Protein AF-A0AAF0C874-F1 (afdb_monomer_lite)

Organism: NCBI:txid137584

Foldseek 3Di:
DVVLLVVLCVQLVDDPVLCVQCVVLVVVLVVVLQVLCVVLQNDPDPDDDRPQDDPVSVVVSVVVNVVSVVVSLVSSPVRGDPVSSVSVVVSVVVVVVVVVCVNVVD

Sequence (106 aa):
MVERIEATKVRLKLSESQEEQLAPLMEEYITARFKLLEKHGIKLSAGEKREKLSFSQLRAMSKDMKQLEESNNSKVAKILDEKQMEEYKKIQTENKKAFRNKIRNR

pLDDT: mean 83.09, std 11.76, range [49.41, 94.69]

Secondary structure (DSSP, 8-state):
-HHHHHHHHHHHT--HHHHHHHHHHHHHHHHHHHHHHHHTT---SSSS--PPPPHHHHHHHHHHHHHHHHHHHHHHTTTS-HHHHHHHHHHHHHHHHHHHHHHH--

Structure (mmCIF, N/CA/C/O backbone):
data_AF-A0AAF0C874-F1
#
_entry.id   AF-A0AAF0C874-F1
#
loop_
_atom_site.group_PDB
_atom_site.id
_atom_site.type_symbol
_atom_site.label_atom_id
_atom_site.label_alt_id
_atom_site.label_comp_id
_atom_site.label_asym_id
_atom_site.label_entity_id
_atom_site.label_seq_id
_atom_site.pdbx_PDB_ins_code
_atom_site.Cartn_x
_atom_site.Cartn_y
_atom_site.Cartn_z
_atom_site.occupancy
_atom_site.B_iso_or_equiv
_atom_site.auth_seq_id
_atom_site.auth_comp_id
_atom_site.auth_asym_id
_atom_site.auth_atom_id
_atom_site.pdbx_PDB_model_num
ATOM 1 N N . MET A 1 1 ? 11.559 3.317 5.145 1.00 49.41 1 MET A N 1
ATOM 2 C CA . MET A 1 1 ? 10.264 2.594 5.047 1.00 49.41 1 MET A CA 1
ATOM 3 C C . MET A 1 1 ? 9.498 2.639 6.355 1.00 49.41 1 MET A C 1
ATOM 5 O O . MET A 1 1 ? 8.300 2.866 6.286 1.00 49.41 1 MET A O 1
ATOM 9 N N . VAL A 1 2 ? 10.185 2.533 7.498 1.00 49.72 2 VAL A N 1
ATOM 10 C CA . VAL A 1 2 ? 9.637 2.761 8.849 1.00 49.72 2 VAL A CA 1
ATOM 11 C C . VAL A 1 2 ? 8.852 4.083 8.954 1.00 49.72 2 VAL A C 1
ATOM 13 O O . VAL A 1 2 ? 7.692 4.060 9.345 1.00 49.72 2 VAL A O 1
ATOM 16 N N . GLU A 1 3 ? 9.383 5.193 8.423 1.00 54.56 3 GLU A N 1
ATOM 17 C CA . GLU A 1 3 ? 8.692 6.505 8.410 1.00 54.56 3 GLU A CA 1
ATOM 18 C C . GLU A 1 3 ? 7.297 6.498 7.756 1.00 54.56 3 GLU A C 1
ATOM 20 O O . GLU A 1 3 ? 6.418 7.268 8.131 1.00 54.56 3 GLU A O 1
ATOM 25 N N . ARG A 1 4 ? 7.063 5.632 6.759 1.00 67.44 4 ARG A N 1
ATOM 26 C CA . ARG A 1 4 ? 5.760 5.566 6.076 1.00 67.44 4 ARG A CA 1
ATOM 27 C C . ARG A 1 4 ? 4.714 4.814 6.889 1.00 67.44 4 ARG A C 1
ATOM 29 O O . ARG A 1 4 ? 3.527 5.074 6.710 1.00 67.44 4 ARG A O 1
ATOM 36 N N . ILE A 1 5 ? 5.149 3.887 7.739 1.00 68.00 5 ILE A N 1
ATOM 37 C CA . ILE A 1 5 ? 4.266 3.125 8.621 1.00 68.00 5 ILE A CA 1
ATOM 38 C C . ILE A 1 5 ? 3.783 4.050 9.736 1.00 68.00 5 ILE A C 1
ATOM 40 O O . ILE A 1 5 ? 2.578 4.206 9.896 1.00 68.00 5 ILE A O 1
ATOM 44 N N . GLU A 1 6 ? 4.691 4.756 10.412 1.00 72.12 6 GLU A N 1
ATOM 45 C CA . GLU A 1 6 ? 4.320 5.690 11.484 1.00 72.12 6 GLU A CA 1
ATOM 46 C C . GLU A 1 6 ? 3.428 6.835 10.993 1.00 72.12 6 GLU A C 1
ATOM 48 O O . GLU A 1 6 ? 2.392 7.110 11.595 1.00 72.12 6 GLU A O 1
ATOM 53 N N . ALA A 1 7 ? 3.735 7.432 9.836 1.00 74.81 7 ALA A N 1
ATOM 54 C CA . ALA A 1 7 ? 2.871 8.456 9.247 1.00 74.81 7 ALA A CA 1
ATOM 55 C C . ALA A 1 7 ? 1.45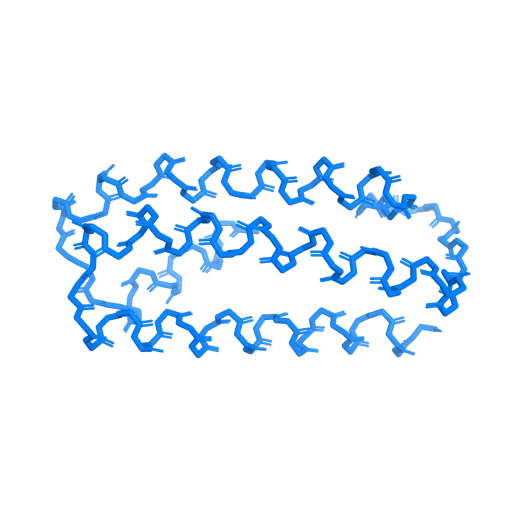8 7.929 8.923 1.00 74.81 7 ALA A C 1
ATOM 57 O O . ALA A 1 7 ? 0.477 8.667 9.026 1.00 74.81 7 ALA A O 1
ATOM 58 N N . THR A 1 8 ? 1.340 6.651 8.545 1.00 78.31 8 THR A N 1
ATOM 59 C CA . THR A 1 8 ? 0.041 6.010 8.293 1.00 78.31 8 THR A CA 1
ATOM 60 C C . THR A 1 8 ? -0.719 5.793 9.601 1.00 78.31 8 THR A C 1
ATOM 62 O O . THR A 1 8 ? -1.903 6.110 9.659 1.00 78.31 8 THR A O 1
ATOM 65 N N . LYS A 1 9 ? -0.043 5.333 10.663 1.00 79.94 9 LYS A N 1
ATOM 66 C CA . LYS A 1 9 ? -0.641 5.140 11.995 1.00 79.94 9 LYS A CA 1
ATOM 67 C C . LYS A 1 9 ? -1.238 6.436 12.548 1.00 79.94 9 LYS A C 1
ATOM 69 O O . LYS A 1 9 ? -2.418 6.475 12.891 1.00 79.94 9 LYS A O 1
ATOM 74 N N . VAL A 1 10 ? -0.457 7.521 12.524 1.00 82.38 10 VAL A N 1
ATOM 75 C CA . VAL A 1 10 ? -0.883 8.846 13.008 1.00 82.38 10 VAL A CA 1
ATOM 76 C C . VAL A 1 10 ? -2.082 9.368 12.218 1.00 82.38 10 VAL A C 1
ATOM 78 O O . VAL A 1 10 ? -3.048 9.867 12.795 1.00 82.38 10 VAL A O 1
ATOM 81 N N . ARG A 1 11 ? -2.052 9.233 10.889 1.00 86.69 11 ARG A N 1
ATOM 82 C CA . ARG A 1 11 ? -3.110 9.752 10.013 1.00 86.69 11 ARG A CA 1
ATOM 83 C C . ARG A 1 11 ? -4.416 8.964 10.129 1.00 86.69 11 ARG A C 1
ATOM 85 O O . ARG A 1 11 ? -5.484 9.558 10.018 1.00 86.69 11 ARG A O 1
ATOM 92 N N . LEU A 1 12 ? -4.335 7.660 10.388 1.00 87.62 12 LEU A N 1
ATOM 93 C CA . LEU A 1 12 ? -5.497 6.797 10.614 1.00 87.62 12 LEU A CA 1
ATOM 94 C C . LEU A 1 12 ? -6.035 6.846 12.050 1.00 87.62 12 LEU A C 1
ATOM 96 O O . LEU A 1 12 ? -7.117 6.311 12.291 1.00 87.62 12 LEU A O 1
ATOM 100 N N . LYS A 1 13 ? -5.311 7.487 12.982 1.00 89.50 13 LYS A N 1
ATOM 101 C CA . LYS A 1 13 ? -5.655 7.547 14.412 1.00 89.50 13 LYS A CA 1
ATOM 102 C C . LYS A 1 13 ? -5.989 6.158 14.967 1.00 89.50 13 LYS A C 1
ATOM 104 O O . LYS A 1 13 ? -7.063 5.950 15.526 1.00 89.50 13 LYS A O 1
ATOM 109 N N . LEU A 1 14 ? -5.100 5.199 14.721 1.00 88.25 14 LEU A N 1
ATOM 110 C CA . LEU A 1 14 ? -5.302 3.816 15.144 1.00 88.25 14 LEU A CA 1
ATOM 111 C C . LEU A 1 14 ? -5.320 3.719 16.671 1.00 88.25 14 LEU A C 1
ATOM 113 O O . LEU A 1 14 ? -4.558 4.408 17.347 1.00 88.25 14 LEU A O 1
ATOM 117 N N . SER A 1 15 ? -6.178 2.853 17.207 1.00 89.50 15 SER A N 1
ATOM 118 C CA . SER A 1 15 ? -6.048 2.423 18.600 1.00 89.50 15 SER A CA 1
ATOM 119 C C . SER A 1 15 ? -4.873 1.456 18.750 1.00 89.50 15 SER A C 1
ATOM 121 O O . SER A 1 15 ? -4.477 0.809 17.780 1.00 89.50 15 SER A O 1
ATOM 123 N N . GLU A 1 16 ? -4.355 1.291 19.968 1.00 87.62 16 GLU A N 1
ATOM 124 C CA . GLU A 1 16 ? -3.273 0.333 20.253 1.00 87.62 16 GLU A CA 1
ATOM 125 C C . GLU A 1 16 ? -3.618 -1.081 19.752 1.00 87.62 16 GLU A C 1
ATOM 127 O O . GLU A 1 16 ? -2.828 -1.709 19.052 1.00 87.62 16 GLU A O 1
ATOM 132 N N . SER A 1 17 ? -4.856 -1.534 19.980 1.00 87.94 17 SER A N 1
ATOM 133 C CA . SER A 1 17 ? -5.333 -2.833 19.490 1.00 87.94 17 SER A CA 1
ATOM 134 C C . SER A 1 17 ? -5.362 -2.924 17.957 1.00 87.94 17 SER A C 1
ATOM 136 O O . SER A 1 17 ? -4.988 -3.951 17.388 1.00 87.94 17 SER A O 1
ATOM 138 N N . GLN A 1 18 ? -5.765 -1.853 17.263 1.00 89.94 18 GLN A N 1
ATOM 139 C CA . GLN A 1 18 ? -5.717 -1.817 15.800 1.00 89.94 18 GLN A CA 1
ATOM 140 C C . GLN A 1 18 ? -4.274 -1.820 15.287 1.00 89.94 18 GLN A C 1
ATOM 142 O O . GLN A 1 18 ? -3.997 -2.449 14.267 1.00 89.94 18 GLN A O 1
ATOM 147 N N . GLU A 1 19 ? -3.351 -1.142 15.973 1.00 88.06 19 GLU A N 1
ATOM 148 C CA . GLU A 1 19 ? -1.934 -1.138 15.612 1.00 88.06 19 GLU A CA 1
ATOM 149 C C . GLU A 1 19 ? -1.301 -2.523 15.721 1.00 88.06 19 GLU A C 1
ATOM 151 O O . GLU A 1 19 ? -0.609 -2.940 14.791 1.00 88.06 19 GLU A O 1
ATOM 156 N N . GLU A 1 20 ? -1.564 -3.240 16.814 1.00 89.25 20 GLU A N 1
ATOM 157 C CA . GLU A 1 20 ? -1.064 -4.601 17.031 1.00 89.25 20 GLU A CA 1
ATOM 158 C C . GLU A 1 20 ? -1.562 -5.570 15.953 1.00 89.25 20 GLU A C 1
ATOM 160 O O . GLU A 1 20 ? -0.797 -6.389 15.445 1.00 89.25 20 GLU A O 1
ATOM 165 N N . GLN A 1 21 ? -2.827 -5.443 15.545 1.00 89.56 21 GLN A N 1
ATOM 166 C CA . GLN A 1 21 ? -3.407 -6.271 14.486 1.00 89.56 21 GLN A CA 1
ATOM 167 C C . GLN A 1 21 ? -2.906 -5.883 13.088 1.00 89.56 21 GLN A C 1
ATOM 169 O O . GLN A 1 21 ? -2.766 -6.739 12.210 1.00 89.56 21 GLN A O 1
ATOM 174 N N . LEU A 1 22 ? -2.638 -4.596 12.854 1.00 88.19 22 LEU A N 1
ATOM 175 C CA . LEU A 1 22 ? -2.207 -4.097 11.550 1.00 88.19 22 LEU A CA 1
ATOM 176 C C . LEU A 1 22 ? -0.723 -4.282 11.279 1.00 88.19 22 LEU A C 1
ATOM 178 O O . LEU A 1 22 ? -0.364 -4.493 10.122 1.00 88.19 22 LEU A O 1
ATOM 182 N N . ALA A 1 23 ? 0.132 -4.190 12.296 1.00 86.44 23 ALA A N 1
ATOM 183 C CA . ALA A 1 23 ? 1.577 -4.324 12.147 1.00 86.44 23 ALA A CA 1
ATOM 184 C C . ALA A 1 23 ? 1.994 -5.561 11.318 1.00 86.44 23 ALA A C 1
ATOM 186 O O . ALA A 1 23 ? 2.642 -5.365 10.282 1.00 86.44 23 ALA A O 1
ATOM 187 N N . PRO A 1 24 ? 1.558 -6.797 11.647 1.00 89.44 24 PRO A N 1
ATOM 188 C CA . PRO A 1 24 ? 1.928 -7.975 10.860 1.00 89.44 24 PRO A CA 1
ATOM 189 C C . PRO A 1 24 ? 1.376 -7.926 9.427 1.00 89.44 24 PRO A C 1
ATOM 191 O O . PRO A 1 24 ? 2.069 -8.305 8.484 1.00 89.44 24 PRO A O 1
ATOM 194 N N . LEU A 1 25 ? 0.169 -7.382 9.214 1.00 88.62 25 LEU A N 1
ATOM 195 C CA . LEU A 1 25 ? -0.397 -7.223 7.868 1.00 88.62 25 LEU A CA 1
ATOM 196 C C . LEU A 1 25 ? 0.397 -6.227 7.017 1.00 88.62 25 LEU A C 1
ATOM 198 O O . LEU A 1 25 ? 0.583 -6.439 5.816 1.00 88.62 25 LEU A O 1
ATOM 202 N N . MET A 1 26 ? 0.877 -5.137 7.621 1.00 85.06 26 MET A N 1
ATOM 203 C CA . MET A 1 26 ? 1.706 -4.159 6.923 1.00 85.06 26 MET A CA 1
ATOM 204 C C . MET A 1 26 ? 3.057 -4.759 6.525 1.00 85.06 26 MET A C 1
ATOM 206 O O . MET A 1 26 ? 3.500 -4.542 5.396 1.00 85.06 26 MET A O 1
ATOM 210 N N . GLU A 1 27 ? 3.693 -5.535 7.402 1.00 87.44 27 GLU A N 1
ATOM 211 C CA . GLU A 1 27 ? 4.955 -6.224 7.104 1.00 87.44 27 GLU A CA 1
ATOM 212 C C . GLU A 1 27 ? 4.802 -7.271 5.995 1.00 87.44 27 GLU A C 1
ATOM 214 O O . GLU A 1 27 ? 5.589 -7.287 5.038 1.00 87.44 27 GLU A O 1
ATOM 219 N N . GLU A 1 28 ? 3.751 -8.094 6.067 1.00 89.75 28 GLU A N 1
ATOM 220 C CA . GLU A 1 28 ? 3.387 -9.045 5.013 1.00 89.75 28 GLU A CA 1
ATOM 221 C C . GLU A 1 28 ? 3.196 -8.331 3.673 1.00 89.75 28 GLU A C 1
ATOM 223 O O . GLU A 1 28 ? 3.774 -8.730 2.657 1.00 89.75 28 GLU A O 1
ATOM 228 N N . TYR A 1 29 ? 2.412 -7.249 3.663 1.00 88.50 29 TYR A N 1
ATOM 229 C CA . TYR A 1 29 ? 2.117 -6.488 2.456 1.00 88.50 29 TYR A CA 1
ATOM 230 C C . TYR A 1 29 ? 3.371 -5.859 1.849 1.00 88.50 29 TYR A C 1
ATOM 232 O O . TYR A 1 29 ? 3.573 -5.919 0.633 1.00 88.50 29 TYR A O 1
ATOM 240 N N . ILE A 1 30 ? 4.242 -5.281 2.679 1.00 86.50 30 ILE A N 1
ATOM 241 C CA . ILE A 1 30 ? 5.515 -4.711 2.233 1.00 86.50 30 ILE A CA 1
ATOM 242 C C . ILE A 1 30 ? 6.375 -5.803 1.594 1.00 86.50 30 ILE A C 1
ATOM 244 O O . ILE A 1 30 ? 6.829 -5.635 0.460 1.00 86.50 30 ILE A O 1
ATOM 248 N N . THR A 1 31 ? 6.540 -6.938 2.272 1.00 90.06 31 THR A N 1
ATOM 249 C CA . THR A 1 31 ? 7.337 -8.073 1.786 1.00 90.06 31 THR A CA 1
ATOM 250 C C . THR A 1 31 ? 6.791 -8.622 0.468 1.00 90.06 31 THR A C 1
ATOM 252 O O . THR A 1 31 ? 7.542 -8.820 -0.490 1.00 90.06 31 THR A O 1
ATOM 255 N N . ALA A 1 32 ? 5.474 -8.819 0.376 1.00 91.38 32 ALA A N 1
ATOM 256 C CA . ALA A 1 32 ? 4.815 -9.280 -0.841 1.00 91.38 32 ALA A CA 1
ATOM 257 C C . ALA A 1 32 ? 4.997 -8.287 -1.995 1.00 91.38 32 ALA A C 1
ATOM 259 O O . ALA A 1 32 ? 5.275 -8.683 -3.129 1.00 91.38 32 ALA A O 1
ATOM 260 N N . ARG A 1 33 ? 4.915 -6.985 -1.706 1.00 89.12 33 ARG A N 1
ATOM 261 C CA . ARG A 1 33 ? 5.138 -5.932 -2.695 1.00 89.12 33 ARG A CA 1
ATOM 262 C C . ARG A 1 33 ? 6.577 -5.924 -3.207 1.00 89.12 33 ARG A C 1
ATOM 264 O O . ARG A 1 33 ? 6.768 -5.740 -4.406 1.00 89.12 33 ARG A O 1
ATOM 271 N N . PHE A 1 34 ? 7.574 -6.139 -2.347 1.00 87.44 34 PHE A N 1
ATOM 272 C CA . PHE A 1 34 ? 8.974 -6.278 -2.771 1.00 87.44 34 PHE A CA 1
ATOM 273 C C . PHE A 1 34 ? 9.171 -7.459 -3.708 1.00 87.44 34 PHE A C 1
ATOM 275 O O . PHE A 1 34 ? 9.648 -7.266 -4.824 1.00 87.44 34 PHE A O 1
ATOM 282 N N . LYS A 1 35 ? 8.716 -8.647 -3.298 1.00 89.81 35 LYS A N 1
ATOM 283 C CA . LYS A 1 35 ? 8.790 -9.859 -4.124 1.00 89.81 35 LYS A CA 1
ATOM 284 C C . LYS A 1 35 ? 8.110 -9.659 -5.475 1.00 89.81 35 LYS A C 1
ATOM 286 O O . LYS A 1 35 ? 8.610 -10.105 -6.504 1.00 89.81 35 LYS A O 1
ATOM 291 N N . LEU A 1 36 ? 6.980 -8.952 -5.490 1.00 89.88 36 LEU A N 1
ATOM 292 C CA . LEU A 1 36 ? 6.269 -8.670 -6.726 1.00 89.88 36 LEU A CA 1
ATOM 293 C C . LEU A 1 36 ? 7.034 -7.690 -7.628 1.00 89.88 36 LEU A C 1
ATOM 295 O O . LEU A 1 36 ? 7.094 -7.898 -8.835 1.00 89.88 36 LEU A O 1
ATOM 299 N N . LEU A 1 37 ? 7.643 -6.643 -7.068 1.00 85.56 37 LEU A N 1
ATOM 300 C CA . LEU A 1 37 ? 8.504 -5.735 -7.833 1.00 85.56 37 LEU A CA 1
ATOM 301 C C . LEU A 1 37 ? 9.705 -6.473 -8.437 1.00 85.56 37 LEU A C 1
ATOM 303 O O . LEU A 1 37 ? 9.997 -6.276 -9.615 1.00 85.56 37 LEU A O 1
ATOM 307 N N . GLU A 1 38 ? 10.345 -7.354 -7.669 1.00 85.44 38 GLU A N 1
ATOM 308 C CA . GLU A 1 38 ? 11.463 -8.182 -8.131 1.00 85.44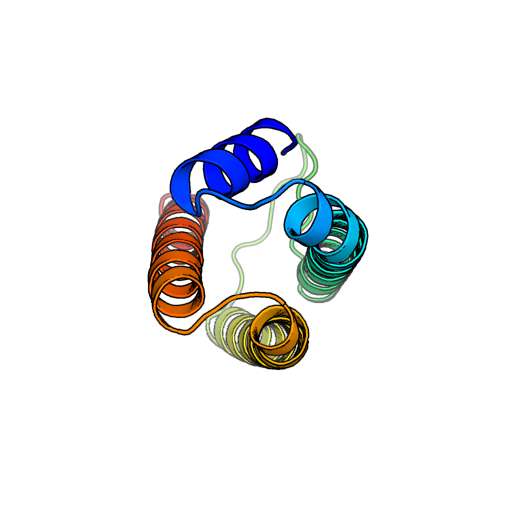 38 GLU A CA 1
ATOM 309 C C . GLU A 1 38 ? 11.051 -9.142 -9.250 1.00 85.44 38 GLU A C 1
ATOM 311 O O . GLU A 1 38 ? 11.749 -9.226 -10.259 1.00 85.44 38 GLU A O 1
ATOM 316 N N . LYS A 1 39 ? 9.879 -9.787 -9.137 1.00 87.50 39 LYS A N 1
ATOM 317 C CA . LYS A 1 39 ? 9.293 -10.626 -10.201 1.00 87.50 39 LYS A CA 1
ATOM 318 C C . LYS A 1 39 ? 9.134 -9.863 -11.521 1.00 87.50 39 LYS A C 1
ATOM 320 O O . LYS A 1 39 ? 9.285 -10.445 -12.590 1.00 87.50 39 LYS A O 1
ATOM 325 N N . HIS A 1 40 ? 8.837 -8.566 -11.450 1.00 85.38 40 HIS A N 1
ATOM 326 C CA . HIS A 1 40 ? 8.720 -7.678 -12.613 1.00 85.38 40 HIS A CA 1
ATOM 327 C C . HIS A 1 40 ? 10.050 -7.003 -12.997 1.00 85.38 40 HIS A C 1
ATOM 329 O O . HIS A 1 40 ? 10.050 -6.050 -13.771 1.00 85.38 40 HIS A O 1
ATOM 335 N N . GLY A 1 41 ? 11.186 -7.465 -12.464 1.00 78.12 41 GLY A N 1
ATOM 336 C CA . GLY A 1 41 ? 12.523 -6.959 -12.794 1.00 78.12 41 GLY A CA 1
ATOM 337 C C . GLY A 1 41 ? 12.879 -5.615 -12.148 1.00 78.12 41 GLY A C 1
ATOM 338 O O . GLY A 1 41 ? 13.934 -5.049 -12.433 1.00 78.12 41 GLY A O 1
ATOM 339 N N . ILE A 1 42 ? 12.039 -5.080 -11.255 1.00 77.06 42 ILE A N 1
ATOM 340 C CA . ILE A 1 42 ? 12.340 -3.852 -10.516 1.00 77.06 42 ILE A CA 1
ATOM 341 C C . ILE A 1 42 ? 13.107 -4.208 -9.246 1.00 77.06 42 ILE A C 1
ATOM 343 O O . ILE A 1 42 ? 12.523 -4.460 -8.193 1.00 77.06 42 ILE A O 1
ATOM 347 N N . LYS A 1 43 ? 14.432 -4.100 -9.309 1.00 70.56 43 LYS A N 1
ATOM 348 C CA . LYS A 1 43 ? 15.268 -4.103 -8.107 1.00 70.56 43 LYS A CA 1
ATOM 349 C C . LYS A 1 43 ? 15.257 -2.725 -7.460 1.00 70.56 43 LYS A C 1
ATOM 351 O O . LYS A 1 43 ? 15.476 -1.702 -8.115 1.00 70.56 43 LYS A O 1
ATOM 356 N N . LEU A 1 44 ? 14.969 -2.669 -6.162 1.00 65.44 44 LEU A N 1
ATOM 357 C CA . LEU A 1 44 ? 14.974 -1.418 -5.401 1.00 65.44 44 LEU A CA 1
ATOM 358 C C . LEU A 1 44 ? 16.358 -1.049 -4.837 1.00 65.44 44 LEU A C 1
ATOM 360 O O . LEU A 1 44 ? 16.493 0.076 -4.353 1.00 65.44 44 LEU A O 1
ATOM 364 N N . SER A 1 45 ? 17.376 -1.903 -5.006 1.00 59.97 45 SER A N 1
ATOM 365 C CA . SER A 1 45 ? 18.770 -1.650 -4.615 1.00 59.97 45 SER A CA 1
ATOM 366 C C . SER A 1 45 ? 19.386 -0.441 -5.339 1.00 59.97 45 SER A C 1
ATOM 368 O O . SER A 1 45 ? 18.985 -0.059 -6.450 1.00 59.97 45 SER A O 1
ATOM 370 N N . ALA A 1 46 ? 20.323 0.219 -4.657 1.00 50.44 46 ALA A N 1
ATOM 371 C CA . ALA A 1 46 ? 21.109 1.322 -5.193 1.00 50.44 46 ALA A CA 1
ATOM 372 C C . ALA A 1 46 ? 22.248 0.758 -6.059 1.00 50.44 46 ALA A C 1
ATOM 374 O O . ALA A 1 46 ? 22.964 -0.128 -5.609 1.00 50.44 46 ALA A O 1
ATOM 375 N N . GLY A 1 47 ? 22.403 1.257 -7.290 1.00 54.34 47 GLY A N 1
ATOM 376 C CA . GLY A 1 47 ? 23.596 1.008 -8.115 1.00 54.34 47 GLY A CA 1
ATOM 377 C C . GLY A 1 47 ? 23.380 0.285 -9.448 1.00 54.34 47 GLY A C 1
ATOM 378 O O . GLY A 1 47 ? 24.173 0.489 -10.360 1.00 54.34 47 GLY A O 1
ATOM 379 N N . GLU A 1 48 ? 22.310 -0.495 -9.634 1.00 54.97 48 GLU A N 1
ATOM 380 C CA . GLU A 1 48 ? 22.083 -1.180 -10.919 1.00 54.97 48 GLU A CA 1
ATOM 381 C C . GLU A 1 48 ? 21.330 -0.289 -11.926 1.00 54.97 48 GLU A C 1
ATOM 383 O O . GLU A 1 48 ? 20.324 0.347 -11.584 1.00 54.97 48 GLU A O 1
ATOM 388 N N . LYS A 1 49 ? 21.798 -0.261 -13.187 1.00 54.78 49 LYS A N 1
ATOM 389 C CA . LYS A 1 49 ? 21.051 0.310 -14.321 1.00 54.78 49 LYS A CA 1
ATOM 390 C C . LYS A 1 49 ? 19.733 -0.450 -14.448 1.00 54.78 49 LYS A C 1
ATOM 392 O O . LYS A 1 49 ? 19.705 -1.598 -14.872 1.00 54.78 49 LYS A O 1
ATOM 397 N N . ARG A 1 50 ? 18.636 0.193 -14.056 1.00 63.59 50 ARG A N 1
ATOM 398 C CA . ARG A 1 50 ? 17.293 -0.377 -14.188 1.00 63.59 50 ARG A CA 1
ATOM 399 C C . ARG A 1 50 ? 16.856 -0.212 -15.635 1.00 63.59 50 ARG A C 1
ATOM 401 O O . ARG A 1 50 ? 16.715 0.922 -16.093 1.00 63.59 50 ARG A O 1
ATOM 408 N N . GLU A 1 51 ? 16.658 -1.317 -16.343 1.00 64.75 51 GLU A N 1
ATOM 409 C CA . GLU A 1 51 ? 16.069 -1.280 -17.680 1.00 64.75 51 GLU A CA 1
ATOM 410 C C . GLU A 1 51 ? 14.685 -0.621 -17.628 1.00 64.75 51 GLU A C 1
ATOM 412 O O . GLU A 1 51 ? 13.907 -0.814 -16.684 1.00 64.75 51 GLU A O 1
ATOM 417 N N . LYS A 1 52 ? 14.381 0.211 -18.630 1.00 72.25 52 LYS A N 1
ATOM 418 C CA . LYS A 1 52 ? 13.053 0.814 -18.752 1.00 72.25 52 LYS A CA 1
ATOM 419 C C . LYS A 1 52 ? 12.056 -0.301 -19.052 1.00 72.25 52 LYS A C 1
ATOM 421 O O . LYS A 1 52 ? 12.142 -0.942 -20.093 1.00 72.25 52 LYS A O 1
ATOM 426 N N . LEU A 1 53 ? 11.099 -0.499 -18.149 1.00 74.44 53 LEU A N 1
ATOM 427 C CA . LEU A 1 53 ? 10.011 -1.447 -18.367 1.00 74.44 53 LEU A CA 1
ATOM 428 C C . LEU A 1 53 ? 9.194 -1.045 -19.593 1.00 74.44 53 LEU A C 1
ATOM 430 O O . LEU A 1 53 ? 8.803 0.117 -19.743 1.00 74.44 53 LEU A O 1
ATOM 434 N N . SER A 1 54 ? 8.887 -2.025 -20.434 1.00 83.50 54 SER A N 1
ATOM 435 C CA . SER A 1 54 ? 7.979 -1.845 -21.556 1.00 83.50 54 SER A CA 1
ATOM 436 C C . SER A 1 54 ? 6.551 -1.575 -21.072 1.00 83.50 54 SER A C 1
ATOM 438 O O . SER A 1 54 ? 6.170 -1.860 -19.932 1.00 83.50 54 SER A O 1
ATOM 440 N N . PHE A 1 55 ? 5.705 -1.051 -21.959 1.00 83.81 55 PHE A N 1
ATOM 441 C CA . PHE A 1 55 ? 4.313 -0.767 -21.612 1.00 83.81 55 PHE A CA 1
ATOM 442 C C . PHE A 1 55 ? 3.520 -2.026 -21.217 1.00 83.81 55 PHE A C 1
ATOM 444 O O . PHE A 1 55 ? 2.649 -1.955 -20.348 1.00 83.81 55 PHE A O 1
ATOM 451 N N . SER A 1 56 ? 3.818 -3.182 -21.820 1.00 87.25 56 SER A N 1
ATOM 452 C CA . SER A 1 56 ? 3.189 -4.456 -21.453 1.00 87.25 56 SER A CA 1
ATOM 453 C C . SER A 1 56 ? 3.636 -4.927 -20.067 1.00 87.25 56 SER A C 1
ATOM 455 O O . SER A 1 56 ? 2.786 -5.314 -19.267 1.00 87.25 56 SER A O 1
ATOM 457 N N . GLN A 1 57 ? 4.925 -4.800 -19.738 1.00 85.06 57 GLN A N 1
ATOM 458 C CA . GLN A 1 57 ? 5.461 -5.111 -18.406 1.00 85.06 57 GLN A CA 1
ATOM 459 C C . GLN A 1 57 ? 4.873 -4.190 -17.330 1.00 85.06 57 GLN A C 1
ATOM 461 O O . GLN A 1 57 ? 4.435 -4.659 -16.281 1.00 85.06 57 GLN A O 1
ATOM 466 N N . LEU A 1 58 ? 4.761 -2.886 -17.610 1.00 84.06 58 LEU A N 1
ATOM 467 C CA . LEU A 1 58 ? 4.108 -1.933 -16.708 1.00 84.06 58 LEU A CA 1
ATOM 468 C C . LEU A 1 58 ? 2.635 -2.285 -16.464 1.00 84.06 58 LEU A C 1
ATOM 470 O O . LEU A 1 58 ? 2.161 -2.187 -15.329 1.00 84.06 58 LEU A O 1
ATOM 474 N N . ARG A 1 59 ? 1.905 -2.707 -17.507 1.00 88.69 59 ARG A N 1
ATOM 475 C CA . ARG A 1 59 ? 0.508 -3.148 -17.372 1.00 88.69 59 ARG A CA 1
ATOM 476 C C . ARG A 1 59 ? 0.388 -4.435 -16.556 1.00 88.69 59 ARG A C 1
ATOM 478 O O . ARG A 1 59 ? -0.459 -4.486 -15.666 1.00 88.69 59 ARG A O 1
ATOM 485 N N . ALA A 1 60 ? 1.239 -5.428 -16.810 1.00 90.19 60 ALA A N 1
ATOM 486 C CA . ALA A 1 60 ? 1.263 -6.675 -16.048 1.00 90.19 60 ALA A CA 1
ATOM 487 C C . ALA A 1 60 ? 1.566 -6.416 -14.563 1.00 90.19 60 ALA A C 1
ATOM 489 O O . ALA A 1 60 ? 0.790 -6.813 -13.696 1.00 90.19 60 ALA A O 1
ATOM 490 N N . MET A 1 61 ? 2.607 -5.633 -14.270 1.00 89.00 61 MET A N 1
ATOM 491 C CA . MET A 1 61 ? 2.936 -5.214 -12.908 1.00 89.00 61 MET A CA 1
ATOM 492 C C . MET A 1 61 ? 1.772 -4.477 -12.239 1.00 89.00 61 MET A C 1
ATOM 494 O O . MET A 1 61 ? 1.454 -4.739 -11.082 1.00 89.00 61 MET A O 1
ATOM 498 N N . SER A 1 62 ? 1.113 -3.556 -12.949 1.00 88.31 62 SER A N 1
ATOM 499 C CA . SER A 1 62 ? -0.027 -2.825 -12.394 1.00 88.31 62 SER A CA 1
ATOM 500 C C . SER A 1 62 ? -1.205 -3.740 -12.057 1.00 88.31 62 SER A C 1
ATOM 502 O O . SER A 1 62 ? -1.933 -3.434 -11.111 1.00 88.31 62 SER A O 1
ATOM 504 N N . LYS A 1 63 ? -1.419 -4.817 -12.821 1.00 92.75 63 LYS A N 1
ATOM 505 C CA . LYS A 1 63 ? -2.469 -5.805 -12.550 1.00 92.75 63 LYS A CA 1
ATOM 506 C C . LYS A 1 63 ? -2.147 -6.597 -11.287 1.00 92.75 63 LYS A C 1
ATOM 508 O O . LYS A 1 63 ? -2.979 -6.631 -10.384 1.00 92.75 63 LYS A O 1
ATOM 513 N N . ASP A 1 64 ? -0.939 -7.145 -11.192 1.00 92.62 64 ASP A N 1
ATOM 514 C CA . ASP A 1 64 ? -0.530 -7.928 -10.024 1.00 92.62 64 ASP A CA 1
ATOM 515 C C . ASP A 1 64 ? -0.521 -7.062 -8.749 1.00 92.62 64 ASP A C 1
ATOM 517 O O . ASP A 1 64 ? -0.983 -7.488 -7.693 1.00 92.62 64 ASP A O 1
ATOM 521 N 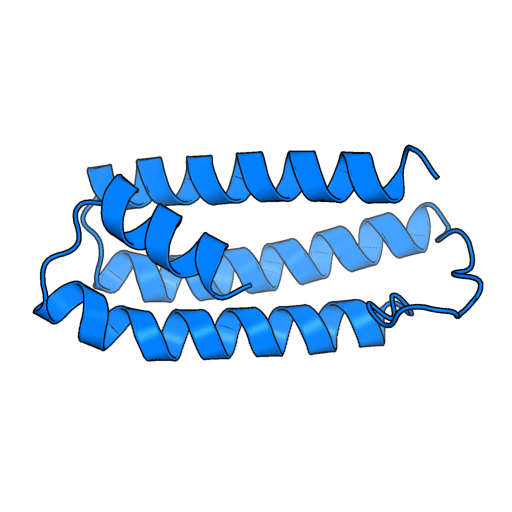N . MET A 1 65 ? -0.061 -5.807 -8.850 1.00 90.62 65 MET A N 1
ATOM 522 C CA . MET A 1 65 ? -0.073 -4.858 -7.729 1.00 90.62 65 MET A CA 1
ATOM 523 C C . MET A 1 65 ? -1.490 -4.573 -7.244 1.00 90.62 65 MET A C 1
ATOM 525 O O . MET A 1 65 ? -1.718 -4.498 -6.042 1.00 90.62 65 MET A O 1
ATOM 529 N N . LYS A 1 66 ? -2.441 -4.424 -8.174 1.00 91.75 66 LYS A N 1
ATOM 530 C CA . LYS A 1 66 ? -3.848 -4.194 -7.841 1.00 91.75 66 LYS A CA 1
ATOM 531 C C . LYS A 1 66 ? -4.450 -5.403 -7.120 1.00 91.75 66 LYS A C 1
ATOM 533 O O . LYS A 1 66 ? -5.139 -5.217 -6.129 1.00 91.75 66 LYS A O 1
ATOM 538 N N . GLN A 1 67 ? -4.154 -6.619 -7.573 1.00 94.06 67 GLN A N 1
ATOM 539 C CA . GLN A 1 67 ? -4.629 -7.838 -6.909 1.00 94.06 67 GLN A CA 1
ATOM 540 C C . GLN A 1 67 ? -4.073 -7.971 -5.485 1.00 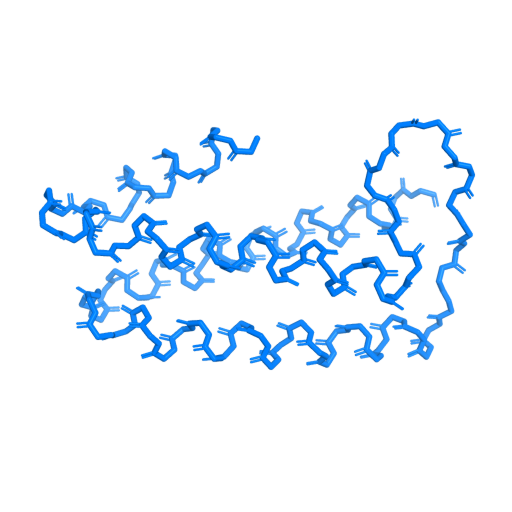94.06 67 GLN A C 1
ATOM 542 O O . GLN A 1 67 ? -4.815 -8.295 -4.558 1.00 94.06 67 GLN A O 1
ATOM 547 N N . LEU A 1 68 ? -2.783 -7.671 -5.294 1.00 92.69 68 LEU A N 1
ATOM 548 C CA . LEU A 1 68 ? -2.167 -7.654 -3.967 1.00 92.69 68 LEU A CA 1
ATOM 549 C C . LEU A 1 68 ? -2.813 -6.591 -3.058 1.00 92.69 68 LEU A C 1
ATOM 551 O O . LEU A 1 68 ? -3.095 -6.863 -1.894 1.00 92.69 68 LEU A O 1
ATOM 555 N N . GLU A 1 69 ? -3.069 -5.396 -3.593 1.00 91.88 69 GLU A N 1
ATOM 556 C CA . GLU A 1 69 ? -3.731 -4.290 -2.891 1.00 91.88 69 GLU A CA 1
ATOM 557 C C . GLU A 1 69 ? -5.165 -4.656 -2.478 1.00 91.88 69 GLU A C 1
ATOM 559 O O . GLU A 1 69 ? -5.532 -4.472 -1.322 1.00 91.88 69 GLU A O 1
ATOM 564 N N . GLU A 1 70 ? -5.960 -5.245 -3.373 1.00 93.56 70 GLU A N 1
ATOM 565 C CA . GLU A 1 70 ? -7.326 -5.704 -3.080 1.00 93.56 70 GLU A CA 1
ATOM 566 C C . GLU A 1 70 ? -7.347 -6.801 -2.009 1.00 93.56 70 GLU A C 1
ATOM 568 O O . GLU A 1 70 ? -8.141 -6.737 -1.067 1.00 93.56 70 GLU A O 1
ATOM 573 N N . SER A 1 71 ? -6.432 -7.772 -2.102 1.00 93.50 71 SER A N 1
ATOM 574 C CA . SER A 1 71 ? -6.295 -8.817 -1.087 1.00 93.50 71 SER A CA 1
ATOM 575 C C . SER A 1 71 ? -5.871 -8.260 0.270 1.00 93.50 71 SER A C 1
ATOM 577 O O . SER A 1 71 ? -6.296 -8.790 1.292 1.00 93.50 71 SER A O 1
ATOM 579 N N . ASN A 1 72 ? -5.027 -7.230 0.311 1.00 92.38 72 ASN A N 1
ATOM 580 C CA . ASN A 1 72 ? -4.638 -6.603 1.568 1.00 92.38 72 ASN A CA 1
ATOM 581 C C . ASN A 1 72 ? -5.778 -5.752 2.142 1.00 92.38 72 ASN A C 1
ATOM 583 O O . ASN A 1 72 ? -6.066 -5.819 3.333 1.00 92.38 72 ASN A O 1
ATOM 587 N N . ASN A 1 73 ? -6.479 -5.004 1.290 1.00 92.69 73 ASN A N 1
ATOM 588 C CA . ASN A 1 73 ? -7.591 -4.148 1.692 1.00 92.69 73 ASN A CA 1
ATOM 589 C C . ASN A 1 73 ? -8.736 -4.949 2.318 1.00 92.69 73 ASN A C 1
ATOM 591 O O . ASN A 1 73 ? -9.345 -4.471 3.268 1.00 92.69 73 ASN A O 1
ATOM 595 N N . SER A 1 74 ? -9.002 -6.172 1.849 1.00 93.62 74 SER A N 1
ATOM 596 C CA . SER A 1 74 ? -10.014 -7.043 2.463 1.00 93.62 74 SER A CA 1
ATOM 597 C C . SER A 1 74 ? -9.619 -7.549 3.856 1.00 93.62 74 SER A C 1
ATOM 599 O O . SER A 1 74 ? -10.495 -7.754 4.693 1.00 93.62 74 SER A O 1
ATOM 601 N N . LYS A 1 75 ? -8.318 -7.725 4.135 1.00 93.50 75 LYS A N 1
ATOM 602 C CA . LYS A 1 75 ? -7.818 -8.039 5.484 1.00 93.50 75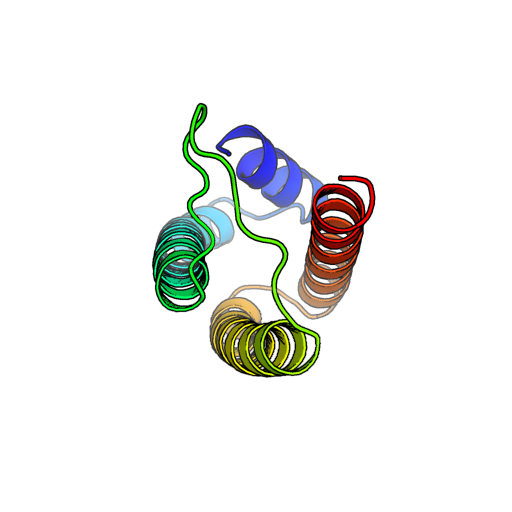 LYS A CA 1
ATOM 603 C C . LYS A 1 75 ? -7.893 -6.810 6.393 1.00 93.50 75 LYS A C 1
ATOM 605 O O . LYS A 1 75 ? -8.420 -6.898 7.495 1.00 93.50 75 LYS A O 1
ATOM 610 N N . VAL A 1 76 ? -7.422 -5.663 5.905 1.00 91.75 76 VAL A N 1
ATOM 611 C CA . VAL A 1 76 ? -7.389 -4.393 6.648 1.00 91.75 76 VAL A CA 1
ATOM 612 C C . VAL A 1 76 ? -8.799 -3.884 6.981 1.00 91.75 76 VAL A C 1
ATOM 614 O O . VAL A 1 76 ? -9.018 -3.395 8.084 1.00 91.75 76 VAL A O 1
ATOM 617 N N . ALA A 1 77 ? -9.778 -4.082 6.093 1.00 93.50 77 ALA A N 1
ATOM 618 C CA . ALA A 1 77 ? -11.179 -3.704 6.321 1.00 93.50 77 ALA A CA 1
ATOM 619 C C . ALA A 1 77 ? -11.866 -4.473 7.463 1.00 93.50 77 ALA A C 1
ATOM 621 O O . ALA A 1 77 ? -12.958 -4.099 7.872 1.00 93.50 77 ALA A O 1
ATOM 622 N N . LYS A 1 78 ? -11.256 -5.552 7.972 1.00 94.69 78 LYS A N 1
ATOM 623 C CA . LYS A 1 78 ? -11.744 -6.256 9.169 1.00 94.69 78 LYS A CA 1
ATOM 624 C C . LYS A 1 78 ? -11.298 -5.590 10.474 1.00 94.69 78 LYS A C 1
ATOM 626 O O . LYS A 1 78 ? -11.807 -5.954 11.525 1.00 94.69 78 LYS A O 1
ATOM 631 N N . ILE A 1 79 ? -10.330 -4.675 10.401 1.00 92.75 79 ILE A N 1
ATOM 632 C CA . ILE A 1 79 ? -9.686 -4.021 11.551 1.00 92.75 79 ILE A CA 1
ATOM 633 C C . ILE A 1 79 ? -10.036 -2.532 11.586 1.00 92.75 79 ILE A C 1
ATOM 635 O O . ILE A 1 79 ? -10.270 -1.966 12.653 1.00 92.75 79 ILE A O 1
ATOM 639 N N . LEU A 1 80 ? -10.050 -1.893 10.416 1.00 92.00 80 LEU A N 1
ATOM 640 C CA . LEU A 1 80 ? -10.369 -0.480 10.260 1.00 92.00 80 LEU A CA 1
ATOM 641 C C . LEU A 1 80 ? -11.867 -0.261 10.076 1.00 92.00 80 LEU A C 1
ATOM 643 O O . LEU A 1 80 ? -12.526 -1.021 9.367 1.00 92.00 80 LEU A O 1
ATOM 647 N N . ASP A 1 81 ? -12.374 0.829 10.646 1.00 93.44 81 ASP A N 1
ATOM 648 C CA . ASP A 1 81 ? -13.714 1.314 10.327 1.00 93.44 81 ASP A CA 1
ATOM 649 C C . ASP A 1 81 ? -13.780 1.933 8.915 1.00 93.44 81 ASP A C 1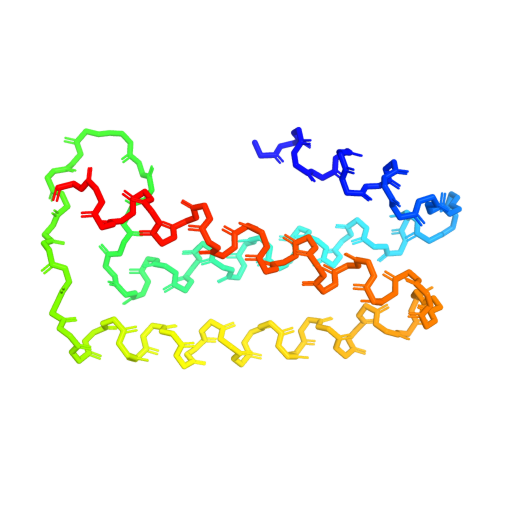
ATOM 651 O O . ASP A 1 81 ? -12.774 2.086 8.214 1.00 93.44 81 ASP A O 1
ATOM 655 N N . GLU A 1 82 ? -14.983 2.299 8.474 1.00 91.88 82 GLU A N 1
ATOM 656 C CA . GLU A 1 82 ? -15.209 2.845 7.134 1.00 91.88 82 GLU A CA 1
ATOM 657 C C . GLU A 1 82 ? -14.429 4.148 6.875 1.00 91.88 82 GLU A C 1
ATOM 659 O O . GLU A 1 82 ? -13.816 4.299 5.815 1.00 91.88 82 GLU A O 1
ATOM 664 N N . LYS A 1 83 ? -14.362 5.057 7.857 1.00 91.56 83 LYS A N 1
ATOM 665 C CA . LYS A 1 83 ? -13.650 6.340 7.728 1.00 91.56 83 LYS A CA 1
ATOM 666 C C . LYS A 1 83 ? -12.140 6.126 7.663 1.00 91.56 83 LYS A C 1
ATOM 668 O O . LYS A 1 83 ? -11.451 6.741 6.846 1.00 91.56 83 LYS A O 1
ATOM 673 N N . GLN A 1 84 ? -11.620 5.231 8.496 1.00 92.25 84 GLN A N 1
ATOM 674 C CA . GLN A 1 84 ? -10.218 4.828 8.485 1.00 92.25 84 GLN A CA 1
ATOM 675 C C . GLN A 1 84 ? -9.865 4.127 7.166 1.00 92.25 84 GLN A C 1
ATOM 677 O O . GLN A 1 84 ? -8.813 4.398 6.585 1.00 92.25 84 GLN A O 1
ATOM 682 N N . MET A 1 85 ? -10.755 3.290 6.628 1.00 93.69 85 MET A N 1
ATOM 683 C CA . MET A 1 85 ? -10.568 2.643 5.327 1.00 93.69 85 MET A CA 1
ATOM 684 C C . MET A 1 85 ? -10.538 3.633 4.161 1.00 93.69 85 MET A C 1
ATOM 686 O O . MET A 1 85 ? -9.742 3.460 3.232 1.00 93.69 85 MET A O 1
ATOM 690 N N . GLU A 1 86 ? -11.377 4.667 4.176 1.00 93.06 86 GLU A N 1
ATOM 691 C CA . GLU A 1 86 ? -11.321 5.735 3.175 1.00 93.06 86 GLU A CA 1
ATOM 692 C C . GLU A 1 86 ? -9.978 6.463 3.205 1.00 93.06 86 GLU A C 1
ATOM 694 O O . GLU A 1 86 ? -9.340 6.647 2.163 1.00 93.06 86 GLU A O 1
ATOM 699 N N . GLU A 1 87 ? -9.514 6.841 4.394 1.00 92.62 87 GLU A N 1
ATOM 700 C CA . GLU A 1 87 ? -8.240 7.535 4.544 1.00 92.62 87 GLU A CA 1
ATOM 701 C C . GLU A 1 87 ? -7.060 6.635 4.154 1.00 92.62 87 GLU A C 1
ATOM 703 O O . GLU A 1 87 ? -6.138 7.066 3.455 1.00 92.62 87 GLU A O 1
ATOM 708 N N . TYR A 1 88 ? -7.132 5.346 4.483 1.00 90.31 88 TYR A N 1
ATOM 709 C CA . TYR A 1 88 ? -6.142 4.357 4.072 1.00 90.31 88 TYR A CA 1
ATOM 710 C C . TYR A 1 88 ? -6.031 4.257 2.542 1.00 90.31 88 TYR A C 1
ATOM 712 O O . TYR A 1 88 ? -4.925 4.292 1.990 1.00 90.31 88 TYR A O 1
ATOM 720 N N . LYS A 1 89 ? -7.162 4.238 1.824 1.00 90.44 89 LYS A N 1
ATOM 721 C CA . LYS A 1 89 ? -7.186 4.251 0.348 1.00 90.44 89 LYS A CA 1
ATOM 722 C C . LYS A 1 89 ? -6.592 5.538 -0.239 1.00 90.44 89 LYS A C 1
ATOM 724 O O . LYS A 1 89 ? -5.925 5.488 -1.283 1.00 90.44 89 LYS A O 1
ATOM 729 N N . LYS A 1 90 ? -6.774 6.693 0.415 1.00 91.62 90 LYS A N 1
ATOM 730 C CA . LYS A 1 90 ? -6.121 7.951 -0.002 1.00 91.62 90 LYS A CA 1
ATOM 731 C C . LYS A 1 90 ? -4.604 7.847 0.128 1.00 91.62 90 LYS A C 1
ATOM 733 O O . LYS A 1 90 ? -3.896 8.117 -0.844 1.00 91.62 90 LYS A O 1
ATOM 738 N N . ILE A 1 91 ? -4.109 7.350 1.263 1.00 88.94 91 ILE A N 1
ATOM 739 C CA . ILE A 1 91 ? -2.675 7.121 1.499 1.00 88.94 91 ILE A CA 1
ATOM 740 C C . ILE A 1 91 ? -2.091 6.174 0.436 1.00 88.94 91 ILE A C 1
ATOM 742 O O . ILE A 1 91 ? -1.025 6.440 -0.130 1.00 88.94 91 ILE A O 1
ATOM 746 N N . GLN A 1 92 ? -2.787 5.083 0.098 1.00 88.00 92 GLN A N 1
ATOM 747 C CA . GLN A 1 92 ? -2.372 4.171 -0.976 1.00 88.00 92 GLN A CA 1
ATOM 748 C C . GLN A 1 92 ? -2.289 4.880 -2.338 1.00 88.00 92 GLN A C 1
ATOM 750 O O . GLN A 1 92 ? -1.298 4.732 -3.064 1.00 88.00 92 GLN A O 1
ATOM 755 N N . THR A 1 93 ? -3.279 5.712 -2.663 1.00 89.56 93 THR A N 1
ATOM 756 C CA . THR A 1 93 ? -3.331 6.475 -3.918 1.00 89.56 93 THR A CA 1
ATOM 757 C C . THR A 1 93 ? -2.182 7.481 -4.028 1.00 89.56 93 THR A C 1
ATOM 759 O O . THR A 1 93 ? -1.503 7.537 -5.062 1.00 89.56 93 THR A O 1
ATOM 762 N N . GLU A 1 94 ? -1.909 8.230 -2.959 1.00 88.31 94 GLU A N 1
ATOM 763 C CA . GLU A 1 94 ? -0.783 9.165 -2.859 1.00 88.31 94 GLU A CA 1
ATOM 764 C C . GLU A 1 94 ? 0.552 8.435 -3.052 1.00 88.31 94 GLU A C 1
ATOM 766 O O . GLU A 1 94 ? 1.380 8.815 -3.889 1.00 88.31 94 GLU A O 1
ATOM 771 N N . ASN A 1 95 ? 0.725 7.305 -2.363 1.00 84.94 95 ASN A N 1
ATOM 772 C CA . ASN A 1 95 ? 1.907 6.459 -2.477 1.00 84.94 95 ASN A CA 1
ATOM 773 C C . ASN A 1 95 ? 2.109 5.916 -3.895 1.00 84.94 95 ASN A C 1
ATOM 775 O O . ASN A 1 95 ? 3.239 5.896 -4.398 1.00 84.94 95 ASN A O 1
ATOM 779 N N . LYS A 1 96 ? 1.029 5.502 -4.563 1.00 85.31 96 LYS A N 1
ATOM 780 C CA . LYS A 1 96 ? 1.048 5.030 -5.952 1.00 85.31 96 LYS A CA 1
ATOM 781 C C . LYS A 1 96 ? 1.409 6.150 -6.924 1.00 85.31 96 LYS A C 1
ATOM 783 O O . LYS A 1 96 ? 2.124 5.903 -7.896 1.00 85.31 96 LYS A O 1
ATOM 788 N N . LYS A 1 97 ? 0.934 7.377 -6.691 1.00 87.06 97 LYS A N 1
ATOM 789 C CA . LYS A 1 97 ? 1.294 8.557 -7.495 1.00 87.06 97 LYS A CA 1
ATOM 790 C C . LYS A 1 97 ? 2.777 8.899 -7.329 1.00 87.06 97 LYS A C 1
ATOM 792 O O . LYS A 1 97 ? 3.481 9.014 -8.329 1.00 87.06 97 LYS A O 1
ATOM 797 N N . ALA A 1 98 ? 3.271 8.953 -6.092 1.00 84.94 98 ALA A N 1
ATOM 798 C CA . ALA A 1 98 ? 4.684 9.199 -5.803 1.00 84.94 98 ALA A CA 1
ATOM 799 C C . ALA A 1 98 ? 5.597 8.140 -6.448 1.00 84.94 98 ALA A C 1
ATOM 801 O O . ALA A 1 98 ? 6.610 8.470 -7.064 1.00 84.94 98 ALA A O 1
ATOM 802 N N . PHE A 1 99 ? 5.209 6.864 -6.372 1.00 80.19 99 PHE A N 1
ATOM 803 C CA . PHE A 1 99 ? 5.946 5.774 -7.007 1.00 80.19 99 PHE A CA 1
ATOM 804 C C . PHE A 1 99 ? 5.960 5.886 -8.537 1.00 80.19 99 PHE A C 1
ATOM 806 O O . PHE A 1 99 ? 7.023 5.774 -9.146 1.00 80.19 99 PHE A O 1
ATOM 813 N N . ARG A 1 100 ? 4.808 6.169 -9.162 1.00 81.06 100 ARG A N 1
ATOM 814 C CA . ARG A 1 100 ? 4.719 6.396 -10.614 1.00 81.06 100 ARG A CA 1
ATOM 815 C C . ARG A 1 100 ? 5.608 7.549 -11.066 1.00 81.06 100 ARG A C 1
ATOM 817 O O . ARG A 1 100 ? 6.329 7.389 -12.045 1.00 81.06 100 ARG A O 1
ATOM 824 N N . ASN A 1 101 ? 5.619 8.661 -10.333 1.00 81.75 101 ASN A N 1
ATOM 825 C CA . ASN A 1 101 ? 6.500 9.791 -10.632 1.00 81.75 101 ASN A CA 1
ATOM 826 C C . ASN A 1 101 ? 7.978 9.391 -10.546 1.00 81.75 101 ASN A C 1
ATOM 828 O O . ASN A 1 101 ? 8.751 9.735 -11.432 1.00 81.75 101 ASN A O 1
ATOM 832 N N . LYS A 1 102 ? 8.363 8.596 -9.538 1.00 77.06 102 LYS A N 1
ATOM 833 C CA . LYS A 1 102 ? 9.736 8.085 -9.391 1.00 77.06 102 LYS A CA 1
ATOM 834 C C . LYS A 1 102 ? 10.153 7.135 -10.520 1.00 77.06 102 LYS A C 1
ATOM 836 O O . LYS A 1 102 ? 11.337 7.058 -10.825 1.00 77.06 102 LYS A O 1
ATOM 841 N N . ILE A 1 103 ? 9.214 6.398 -11.115 1.00 72.94 103 ILE A N 1
ATOM 842 C CA . ILE A 1 103 ? 9.483 5.547 -12.283 1.00 72.94 103 ILE A CA 1
ATOM 843 C C . ILE A 1 103 ? 9.529 6.370 -13.575 1.00 72.94 103 ILE A C 1
ATOM 845 O O . ILE A 1 103 ? 10.384 6.106 -14.411 1.00 72.94 103 ILE A O 1
ATOM 849 N N . ARG A 1 104 ? 8.618 7.338 -13.751 1.00 69.12 104 ARG A N 1
ATOM 850 C CA . ARG A 1 104 ? 8.464 8.100 -15.003 1.00 69.12 104 ARG A CA 1
ATOM 851 C C . ARG A 1 104 ? 9.495 9.215 -15.170 1.00 69.12 104 ARG A C 1
ATOM 853 O O . ARG A 1 104 ? 9.930 9.450 -16.287 1.00 69.12 104 ARG A O 1
ATOM 860 N N . ASN A 1 105 ? 9.879 9.893 -14.089 1.00 60.41 105 ASN A N 1
ATOM 861 C CA . ASN A 1 105 ? 10.858 10.987 -14.120 1.00 60.41 105 ASN A CA 1
ATOM 862 C C . ASN A 1 105 ? 12.307 10.451 -14.086 1.00 60.41 105 ASN A C 1
ATOM 864 O O . ASN A 1 105 ? 13.153 11.009 -13.392 1.00 60.41 105 ASN A O 1
ATOM 868 N N . ARG A 1 106 ? 12.563 9.336 -14.782 1.00 53.53 106 ARG A N 1
ATOM 869 C CA . ARG A 1 106 ? 13.867 8.674 -14.916 1.00 53.53 106 ARG A CA 1
ATOM 870 C C . ARG A 1 106 ? 14.307 8.586 -16.373 1.00 53.53 106 ARG A C 1
ATOM 872 O O . ARG A 1 106 ? 13.531 8.089 -17.228 1.00 53.53 106 ARG A O 1
#

Radius of gyration: 14.93 Å; chains: 1; bounding box: 39×22×42 Å